Protein AF-A0A7W0TEG1-F1 (afdb_monomer)

Radius of gyration: 29.21 Å; Cα contacts (8 Å, |Δi|>4): 90; chains: 1; bounding box: 88×88×53 Å

Structure (mmCIF, N/CA/C/O backbone):
data_AF-A0A7W0TEG1-F1
#
_entry.id   AF-A0A7W0TEG1-F1
#
loop_
_atom_site.group_PDB
_atom_site.id
_atom_site.type_symbol
_atom_site.label_atom_id
_atom_site.label_alt_id
_atom_site.label_comp_id
_atom_site.label_asym_id
_atom_site.label_entity_id
_atom_site.label_seq_id
_atom_site.pdbx_PDB_ins_code
_atom_site.Cartn_x
_atom_site.Cartn_y
_atom_site.Cartn_z
_atom_site.occupancy
_atom_site.B_iso_or_equiv
_atom_site.auth_seq_id
_atom_site.auth_comp_id
_atom_site.auth_asym_id
_atom_site.auth_atom_id
_a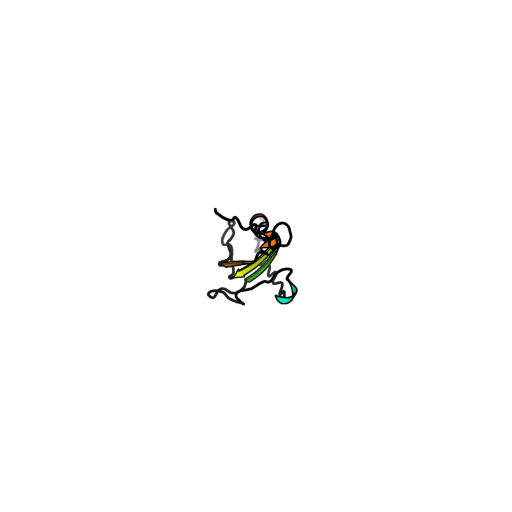tom_site.pdbx_PDB_model_num
ATOM 1 N N . MET A 1 1 ? -44.205 59.422 32.208 1.00 40.44 1 MET A N 1
ATOM 2 C CA . MET A 1 1 ? -43.391 58.377 32.868 1.00 40.44 1 MET A CA 1
ATOM 3 C C . MET A 1 1 ? -43.048 57.346 31.787 1.00 40.44 1 MET A C 1
ATOM 5 O O . MET A 1 1 ? -43.961 56.680 31.335 1.00 40.44 1 MET A O 1
ATOM 9 N N . THR A 1 2 ? -41.936 57.510 31.044 1.00 46.31 2 THR A N 1
ATOM 10 C CA . THR A 1 2 ? -40.606 56.852 31.246 1.00 46.31 2 THR A CA 1
ATOM 11 C C . THR A 1 2 ? -40.689 55.315 31.166 1.00 46.31 2 THR A C 1
ATOM 13 O O . THR A 1 2 ? -41.409 54.760 31.979 1.00 46.31 2 THR A O 1
ATOM 16 N N . HIS A 1 3 ? -39.999 54.518 30.340 1.00 43.38 3 HIS A N 1
ATOM 17 C CA . HIS A 1 3 ? -38.995 54.642 29.268 1.00 43.38 3 HIS A CA 1
ATOM 18 C C . HIS A 1 3 ? -39.016 53.314 28.447 1.00 43.38 3 HIS A C 1
ATOM 20 O O . HIS A 1 3 ? -39.421 52.289 28.996 1.00 43.38 3 HIS A O 1
ATOM 26 N N . PRO A 1 4 ? -38.542 53.307 27.185 1.00 66.38 4 PRO A N 1
ATOM 27 C CA . PRO A 1 4 ? -38.380 52.139 26.307 1.00 66.38 4 PRO A CA 1
ATOM 28 C C . PRO A 1 4 ? -36.965 51.538 26.404 1.00 66.38 4 PRO A C 1
ATOM 30 O O . PRO A 1 4 ? -36.012 52.309 26.435 1.00 66.38 4 PRO A O 1
ATOM 33 N N . TRP A 1 5 ? -36.801 50.208 26.454 1.00 43.25 5 TRP A N 1
ATOM 34 C CA . TRP A 1 5 ? -35.524 49.508 26.194 1.00 43.25 5 TRP A CA 1
ATOM 35 C C . TRP A 1 5 ? -35.656 47.980 26.351 1.00 43.25 5 TRP A C 1
ATOM 37 O O . TRP A 1 5 ? -36.329 47.521 27.266 1.00 43.25 5 TRP A O 1
ATOM 47 N N . SER A 1 6 ? -34.913 47.239 25.510 1.00 44.00 6 SER A N 1
ATOM 48 C CA . SER A 1 6 ? -34.301 45.927 25.817 1.00 44.00 6 SER A CA 1
ATOM 49 C C . SER A 1 6 ? -35.231 44.695 25.847 1.00 44.00 6 SER A C 1
ATOM 51 O O . SER A 1 6 ? -36.176 44.650 26.611 1.00 44.00 6 SER A O 1
ATOM 53 N N . ILE A 1 7 ? -35.057 43.600 25.100 1.00 52.91 7 ILE A N 1
ATOM 54 C CA . ILE A 1 7 ? -33.921 42.988 24.399 1.00 52.91 7 ILE A CA 1
ATOM 55 C C . ILE A 1 7 ? -34.521 42.095 23.295 1.00 52.91 7 ILE A C 1
ATOM 57 O O . ILE A 1 7 ? -35.286 41.179 23.590 1.00 52.91 7 ILE A O 1
ATOM 61 N N . ALA A 1 8 ? -34.163 42.321 22.030 1.00 44.50 8 ALA A N 1
ATOM 62 C CA . ALA A 1 8 ? -34.328 41.316 20.982 1.00 44.50 8 ALA A CA 1
ATOM 63 C C . ALA A 1 8 ? -33.095 40.399 21.026 1.00 44.50 8 ALA A C 1
ATOM 65 O O . ALA A 1 8 ? -32.073 40.674 20.397 1.00 44.50 8 ALA A O 1
ATOM 66 N N . ALA A 1 9 ? -33.156 39.356 21.855 1.00 50.94 9 ALA A N 1
ATOM 67 C CA . ALA A 1 9 ? -32.111 38.346 21.952 1.00 50.94 9 ALA A CA 1
ATOM 68 C C . ALA A 1 9 ? -32.256 37.340 20.805 1.00 50.94 9 ALA A C 1
ATOM 70 O O . ALA A 1 9 ? -33.174 36.527 20.777 1.00 50.94 9 ALA A O 1
ATOM 71 N N . VAL A 1 10 ? -31.327 37.451 19.856 1.00 52.56 10 VAL A N 1
ATOM 72 C CA . VAL A 1 10 ? -30.519 36.360 19.292 1.00 52.56 10 VAL A CA 1
ATOM 73 C C . VAL A 1 10 ? -31.157 34.968 19.384 1.00 52.56 10 VAL A C 1
ATOM 75 O O . VAL A 1 10 ? -31.110 34.314 20.422 1.00 52.56 10 VAL A O 1
ATOM 78 N N . THR A 1 11 ? -31.642 34.451 18.256 1.00 52.91 11 THR A N 1
ATOM 79 C CA . THR A 1 11 ? -31.777 33.002 18.066 1.00 52.91 11 THR A CA 1
ATOM 80 C C . THR A 1 11 ? -30.951 32.580 16.858 1.00 52.91 11 THR A C 1
ATOM 82 O O . THR A 1 11 ? -31.365 32.694 15.711 1.00 52.91 11 THR A O 1
ATOM 85 N N . LEU A 1 12 ? -29.713 32.200 17.183 1.00 51.84 12 LEU A N 1
ATOM 86 C CA . LEU A 1 12 ? -28.968 31.046 16.681 1.00 51.84 12 LEU A CA 1
ATOM 87 C C . LEU A 1 12 ? -29.219 30.612 15.228 1.00 51.84 12 LEU A C 1
ATOM 89 O O . LEU A 1 12 ? -30.149 29.874 14.920 1.00 51.84 12 LEU A O 1
ATOM 93 N N . ALA A 1 13 ? -28.273 31.030 14.382 1.00 45.62 13 ALA A N 1
ATOM 94 C CA . ALA A 1 13 ? -27.516 30.192 13.452 1.00 45.62 13 ALA A CA 1
ATOM 95 C C . ALA A 1 13 ? -28.162 28.841 13.092 1.00 45.62 13 ALA A C 1
ATOM 97 O O . ALA A 1 13 ? -27.854 27.797 13.668 1.00 45.62 13 ALA A O 1
ATOM 98 N N . TYR A 1 14 ? -29.018 28.870 12.075 1.00 47.78 14 TYR A N 1
ATOM 99 C CA . TYR A 1 14 ? -29.405 27.671 11.351 1.00 47.78 14 TYR A CA 1
ATOM 100 C C . TYR A 1 14 ? -28.243 27.206 10.468 1.00 47.78 14 TYR A C 1
ATOM 102 O O . TYR A 1 14 ? -27.865 27.874 9.512 1.00 47.78 14 TYR A O 1
ATOM 110 N N . GLY A 1 15 ? -27.703 26.044 10.832 1.00 50.75 15 GLY A N 1
ATOM 111 C CA . GLY A 1 15 ? -27.417 24.941 9.918 1.00 50.75 15 GLY A CA 1
ATOM 112 C C . GLY A 1 15 ? -26.546 25.228 8.699 1.00 50.75 15 GLY A C 1
ATOM 113 O O . GLY A 1 15 ? -27.057 25.503 7.620 1.00 50.75 15 GLY A O 1
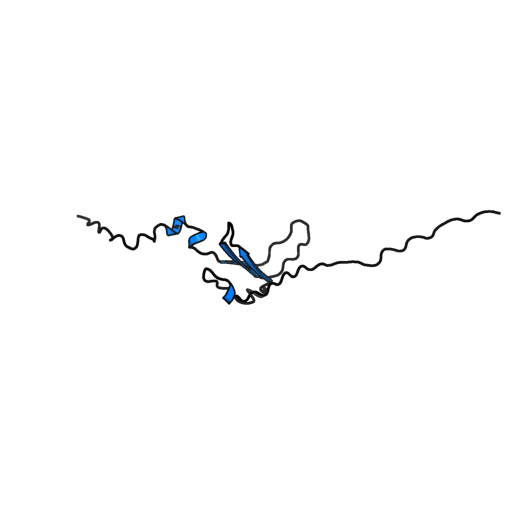ATOM 114 N N . LEU A 1 16 ? -25.248 24.955 8.830 1.00 51.94 16 LEU A N 1
ATOM 115 C CA . LEU A 1 16 ? -24.477 24.426 7.708 1.00 51.94 16 LEU A 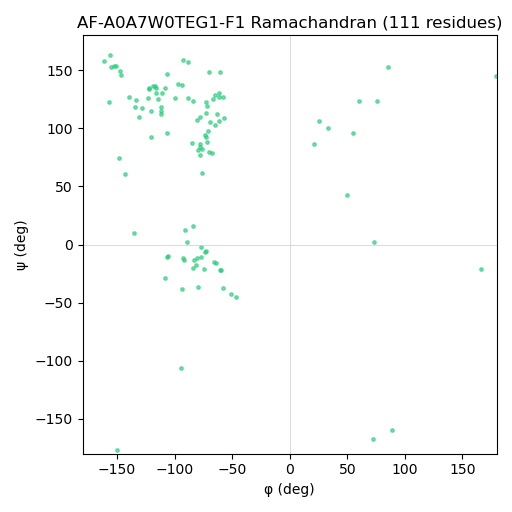CA 1
ATOM 116 C C . LEU A 1 16 ? -23.365 23.499 8.219 1.00 51.94 16 LEU A C 1
ATOM 118 O O . LEU A 1 16 ? -22.191 23.851 8.246 1.00 51.94 16 LEU A O 1
ATOM 122 N N . MET A 1 17 ? -23.745 22.291 8.649 1.00 47.19 17 MET A N 1
ATOM 123 C CA . MET A 1 17 ? -22.792 21.184 8.708 1.00 47.19 17 MET A CA 1
ATOM 124 C C . MET A 1 17 ? -22.504 20.738 7.273 1.00 47.19 17 MET A C 1
ATOM 126 O O . MET A 1 17 ? -23.215 19.907 6.714 1.00 47.19 17 MET A O 1
ATOM 130 N N . LEU A 1 18 ? -21.461 21.300 6.666 1.00 48.38 18 LEU A N 1
ATOM 131 C CA . LEU A 1 18 ? -20.808 20.677 5.520 1.00 48.38 18 LEU A CA 1
ATOM 132 C C . LEU A 1 18 ? -19.905 19.562 6.055 1.00 48.38 18 LEU A C 1
ATOM 134 O O . LEU A 1 18 ? -18.710 19.755 6.266 1.00 48.38 18 LEU A O 1
ATOM 138 N N . VAL A 1 19 ? -20.489 18.385 6.287 1.00 55.94 19 VAL A N 1
ATOM 139 C CA . VAL A 1 19 ? -19.720 17.137 6.349 1.00 55.94 19 VAL A CA 1
ATOM 140 C C . VAL A 1 19 ? -19.291 16.833 4.916 1.00 55.94 19 VAL A C 1
ATOM 142 O O . VAL A 1 19 ? -20.009 16.204 4.144 1.00 55.94 19 VAL A O 1
ATOM 145 N N . GLY A 1 20 ? -18.143 17.379 4.523 1.00 42.91 20 GLY A N 1
ATOM 146 C CA . GLY A 1 20 ? -17.496 17.052 3.261 1.00 42.91 20 GLY A CA 1
ATOM 147 C C . GLY A 1 20 ? -16.787 15.710 3.383 1.00 42.91 20 GLY A C 1
ATOM 148 O O . GLY A 1 20 ? -15.603 15.667 3.701 1.00 42.91 20 GLY A O 1
ATOM 149 N N . SER A 1 21 ? -17.492 14.607 3.139 1.00 60.91 21 SER A N 1
ATOM 150 C CA . SER A 1 21 ? -16.848 13.318 2.885 1.00 60.91 21 SER A CA 1
ATOM 151 C C . SER A 1 21 ? -16.141 13.395 1.531 1.00 60.91 21 SER A C 1
ATOM 153 O O . SER A 1 21 ? -16.787 13.391 0.484 1.00 60.91 21 SER A O 1
ATOM 155 N N . VAL A 1 22 ? -14.808 13.492 1.529 1.00 54.69 22 VAL A N 1
ATOM 156 C CA . VAL A 1 22 ? -14.017 13.354 0.301 1.00 54.69 22 VAL A CA 1
ATOM 157 C C . VAL A 1 22 ? -13.927 11.874 -0.073 1.00 54.69 22 VAL A C 1
ATOM 159 O O . VAL A 1 22 ?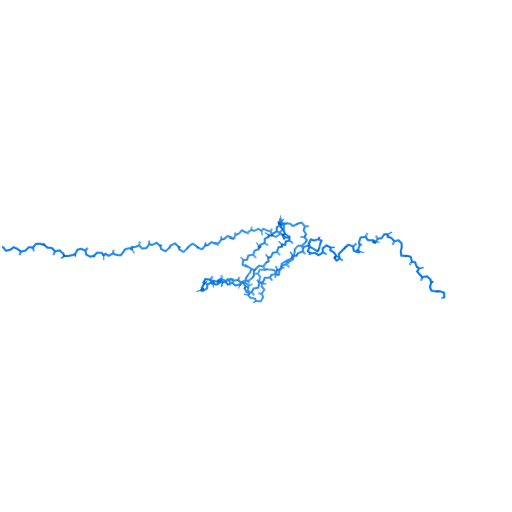 -12.958 11.179 0.209 1.00 54.69 22 VAL A O 1
ATOM 162 N N . SER A 1 23 ? -14.966 11.362 -0.725 1.00 53.62 23 SER A N 1
ATOM 163 C CA . SER A 1 23 ? -14.889 10.081 -1.423 1.00 53.62 23 SER A CA 1
ATOM 164 C C . SER A 1 23 ? -14.211 10.307 -2.772 1.00 53.62 23 SER A C 1
ATOM 166 O O . SER A 1 23 ? -14.871 10.418 -3.803 1.00 53.62 23 SER A O 1
ATOM 168 N N . ALA A 1 24 ? -12.880 10.374 -2.788 1.00 45.47 24 ALA A N 1
ATOM 169 C CA . ALA A 1 24 ? -12.114 10.247 -4.027 1.00 45.47 24 ALA A CA 1
ATOM 170 C C . ALA A 1 24 ? -12.057 8.764 -4.447 1.00 45.47 24 ALA A C 1
ATOM 172 O O . ALA A 1 24 ? -10.998 8.145 -4.503 1.00 45.47 24 ALA A O 1
ATOM 173 N N . GLY A 1 25 ? -13.228 8.177 -4.707 1.00 46.34 25 GLY A N 1
ATOM 174 C CA . GLY A 1 25 ? -13.382 6.838 -5.269 1.00 46.34 25 GLY A CA 1
ATOM 175 C C . GLY A 1 25 ? -13.131 6.870 -6.771 1.00 46.34 25 GLY A C 1
ATOM 176 O O . GLY A 1 25 ? -14.065 6.864 -7.568 1.00 46.34 25 GLY A O 1
ATOM 177 N N . GLY A 1 26 ? -11.861 6.939 -7.167 1.00 43.72 26 GLY A N 1
ATOM 178 C CA . GLY A 1 26 ? -11.453 6.694 -8.546 1.00 43.72 26 GLY A CA 1
ATOM 179 C C . GLY A 1 26 ? -11.528 5.199 -8.845 1.00 43.72 26 GLY A C 1
ATOM 180 O O . GLY A 1 26 ? -10.581 4.469 -8.570 1.00 43.72 26 GLY A O 1
ATOM 181 N N . GLY A 1 27 ? -12.652 4.741 -9.399 1.00 47.62 27 GLY A N 1
ATOM 182 C CA . GLY A 1 27 ? -12.822 3.378 -9.907 1.00 47.62 27 GLY A CA 1
ATOM 183 C C . GLY A 1 27 ? -11.947 3.125 -11.137 1.00 47.62 27 GLY A C 1
ATOM 184 O O . GLY A 1 27 ? -12.417 3.190 -12.270 1.00 47.62 27 GLY A O 1
ATOM 185 N N . GLY A 1 28 ? -10.657 2.871 -10.924 1.00 46.09 28 GLY A N 1
ATOM 186 C CA . GLY A 1 28 ? -9.739 2.424 -11.965 1.00 46.09 28 GLY A CA 1
ATOM 187 C C . GLY A 1 28 ? -9.826 0.910 -12.144 1.00 46.09 28 GLY A C 1
ATOM 188 O O . GLY A 1 28 ? -9.610 0.159 -11.196 1.00 46.09 28 GLY A O 1
ATOM 189 N N . SER A 1 29 ? -10.110 0.450 -13.364 1.00 48.00 29 SER A N 1
ATOM 190 C CA . SER A 1 29 ? -10.007 -0.972 -13.706 1.00 48.00 29 SER A CA 1
ATOM 191 C C . SER A 1 29 ? -8.554 -1.449 -13.519 1.00 48.00 29 SER A C 1
ATOM 193 O O . SER A 1 29 ? -7.640 -0.803 -14.046 1.00 48.00 29 SER A O 1
ATOM 195 N N . PRO A 1 30 ? -8.296 -2.571 -12.816 1.00 52.03 30 PRO A N 1
ATOM 196 C CA . PRO A 1 30 ? -6.939 -3.038 -12.510 1.00 52.03 30 PRO A CA 1
ATOM 197 C C . PRO A 1 30 ? -6.112 -3.342 -13.769 1.00 52.03 30 PRO A C 1
ATOM 199 O O . PRO A 1 30 ? -4.882 -3.292 -13.724 1.00 52.03 30 PRO A O 1
ATOM 202 N N . ALA A 1 31 ? -6.775 -3.600 -14.901 1.00 50.66 31 ALA A N 1
ATOM 203 C CA . ALA A 1 31 ? -6.146 -3.939 -16.173 1.00 50.66 31 ALA A CA 1
ATOM 204 C C . ALA A 1 31 ? -5.491 -2.745 -16.894 1.00 50.66 31 ALA A C 1
ATOM 206 O O . ALA A 1 31 ? -4.607 -2.949 -17.720 1.00 50.66 31 ALA A O 1
ATOM 207 N N . ALA A 1 32 ? -5.883 -1.503 -16.593 1.00 45.91 32 ALA A N 1
ATOM 208 C CA . ALA A 1 32 ? -5.430 -0.329 -17.347 1.00 45.91 32 ALA A CA 1
ATOM 209 C C . ALA A 1 32 ? -4.127 0.304 -16.817 1.00 45.91 32 ALA A C 1
ATOM 211 O O . ALA A 1 32 ? -3.703 1.338 -17.326 1.00 45.91 32 ALA A O 1
ATOM 212 N N . LEU A 1 33 ? -3.498 -0.271 -15.783 1.00 51.28 33 LEU A N 1
ATOM 213 C CA . LEU A 1 33 ? -2.553 0.490 -14.963 1.00 51.28 33 LEU A CA 1
ATOM 214 C C . LEU A 1 33 ? -1.053 0.194 -15.117 1.00 51.28 33 LEU A C 1
ATOM 216 O O . LEU A 1 33 ? -0.294 0.945 -14.523 1.00 51.28 33 LEU A O 1
ATOM 220 N N . GLN A 1 34 ? -0.531 -0.840 -15.786 1.00 59.66 34 GLN A N 1
ATOM 221 C CA . GLN A 1 34 ? 0.683 -1.425 -15.179 1.00 59.66 34 GLN A CA 1
ATOM 222 C C . GLN A 1 34 ? 1.925 -1.613 -16.056 1.00 59.66 34 GLN A C 1
ATOM 224 O O . GLN A 1 34 ? 1.961 -2.423 -16.972 1.00 59.66 34 GLN A O 1
ATOM 229 N N . SER A 1 35 ? 2.989 -0.903 -15.665 1.00 69.69 35 SER A N 1
ATOM 230 C CA . SER A 1 35 ? 4.387 -1.082 -16.077 1.00 69.69 35 SER A CA 1
ATOM 231 C C . SER A 1 35 ? 5.051 -2.322 -15.450 1.00 69.69 35 SER A C 1
ATOM 233 O O . SER A 1 35 ? 6.184 -2.649 -15.791 1.00 69.69 35 SER A O 1
ATOM 235 N N . PHE A 1 36 ? 4.365 -3.011 -14.530 1.00 78.06 36 PHE A N 1
ATOM 236 C CA . PHE A 1 36 ? 4.802 -4.242 -13.865 1.00 78.06 36 PHE A CA 1
ATOM 237 C C . PHE A 1 36 ? 3.585 -5.051 -13.377 1.00 78.06 36 PHE A C 1
ATOM 239 O O . PHE A 1 36 ? 2.567 -4.442 -13.077 1.00 78.06 36 PHE A O 1
ATOM 246 N N . PRO A 1 37 ? 3.651 -6.389 -13.253 1.00 79.19 37 PRO A N 1
ATOM 247 C CA . PRO A 1 37 ? 2.508 -7.184 -12.798 1.00 79.19 37 PRO A CA 1
ATOM 248 C C . PRO A 1 37 ? 2.052 -6.803 -11.378 1.00 79.19 37 PRO A C 1
ATOM 250 O O . PRO A 1 37 ? 2.859 -6.831 -10.446 1.00 79.19 37 PRO A O 1
ATOM 253 N N . LEU A 1 38 ? 0.767 -6.494 -11.195 1.00 84.44 38 LEU A N 1
ATOM 254 C CA . LEU A 1 38 ? 0.127 -6.351 -9.886 1.00 84.44 38 LEU A CA 1
ATOM 255 C C . LEU A 1 38 ? -0.786 -7.540 -9.595 1.00 84.44 38 LEU A C 1
ATOM 257 O O . LEU A 1 38 ? -1.474 -8.062 -10.470 1.00 84.44 38 LEU A O 1
ATOM 261 N N . TYR A 1 39 ? -0.842 -7.886 -8.314 1.00 81.56 39 TYR A N 1
ATOM 262 C CA . TYR A 1 39 ? -1.694 -8.925 -7.755 1.00 81.56 39 TYR A CA 1
ATOM 263 C C . TYR A 1 39 ? -2.410 -8.347 -6.533 1.00 81.56 39 TYR A C 1
ATOM 265 O O . TYR A 1 39 ? -1.765 -8.081 -5.523 1.00 81.56 39 TYR A O 1
ATOM 273 N N . ASN A 1 40 ? -3.722 -8.119 -6.605 1.00 83.94 40 ASN A N 1
ATOM 274 C CA . ASN A 1 40 ? -4.498 -7.726 -5.427 1.00 83.94 40 ASN A CA 1
ATOM 275 C C . ASN A 1 40 ? -5.100 -8.962 -4.744 1.00 83.94 40 ASN A C 1
ATOM 277 O O . ASN A 1 40 ? -5.270 -10.010 -5.361 1.00 83.94 40 ASN A O 1
ATOM 281 N N . ALA A 1 41 ? -5.455 -8.835 -3.468 1.00 91.44 41 ALA A N 1
ATOM 282 C CA . ALA A 1 41 ? -6.076 -9.913 -2.700 1.00 91.44 41 ALA A CA 1
ATOM 283 C C . ALA A 1 41 ? -7.607 -9.990 -2.902 1.00 91.44 41 ALA A C 1
ATOM 285 O O . ALA A 1 41 ? -8.308 -10.639 -2.133 1.00 91.44 41 ALA A O 1
ATOM 286 N N . GLY A 1 42 ? -8.126 -9.335 -3.946 1.00 93.25 42 GLY A N 1
ATOM 287 C CA . GLY A 1 42 ? -9.554 -9.194 -4.220 1.00 93.25 42 GLY A CA 1
ATOM 288 C C . GLY A 1 42 ? -10.180 -7.965 -3.558 1.00 93.25 42 GLY A C 1
ATOM 289 O O . GLY A 1 42 ? -9.500 -6.997 -3.221 1.00 93.25 42 GLY A O 1
ATOM 290 N N . GLU A 1 43 ? -11.504 -7.992 -3.407 1.00 95.88 43 GLU A N 1
ATOM 291 C CA . GLU A 1 43 ? -12.287 -6.892 -2.823 1.00 95.88 43 GLU A CA 1
ATOM 292 C C . GLU A 1 43 ? -12.259 -6.877 -1.290 1.00 95.88 43 GLU A C 1
ATOM 294 O O . GLU A 1 43 ? -12.719 -5.911 -0.682 1.00 95.88 43 GLU A O 1
ATOM 299 N N . ARG A 1 44 ? -11.760 -7.944 -0.648 1.00 95.62 44 ARG A N 1
ATOM 300 C CA . ARG A 1 44 ? -11.679 -8.053 0.812 1.00 95.62 44 ARG A CA 1
ATOM 301 C C . ARG A 1 44 ? -10.474 -8.866 1.265 1.00 95.62 44 ARG A C 1
ATOM 303 O O . ARG A 1 44 ? -10.120 -9.846 0.618 1.00 95.62 44 ARG A O 1
ATOM 310 N N . VAL A 1 45 ? -9.937 -8.527 2.434 1.00 95.00 45 VAL A N 1
ATOM 311 C CA . VAL A 1 45 ? -8.937 -9.325 3.163 1.00 95.00 45 VAL A CA 1
ATOM 312 C C . VAL A 1 45 ? -9.362 -9.399 4.618 1.00 95.00 45 VAL A C 1
ATOM 314 O O . VAL A 1 45 ? -9.593 -8.364 5.224 1.00 95.00 45 VAL A O 1
ATOM 317 N N . ASP A 1 46 ? -9.505 -10.607 5.164 1.00 95.12 46 ASP A N 1
ATOM 318 C CA . ASP A 1 46 ? -9.915 -10.824 6.563 1.00 95.12 46 ASP A CA 1
ATOM 319 C C . ASP A 1 46 ? -11.168 -10.023 6.977 1.00 95.12 46 ASP A C 1
ATOM 321 O O . ASP A 1 46 ? -11.239 -9.366 8.009 1.00 95.12 46 ASP A O 1
ATOM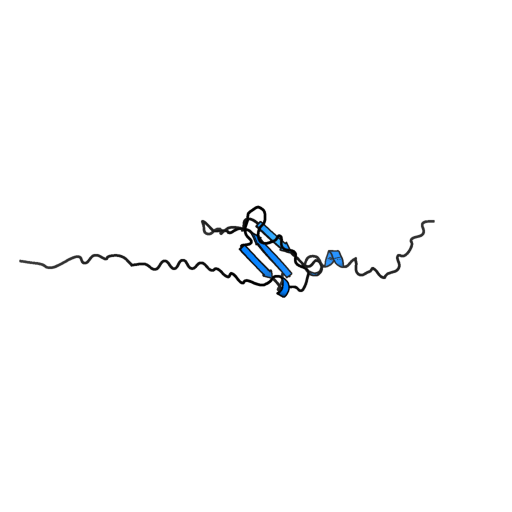 325 N N . GLY A 1 47 ? -12.166 -9.984 6.090 1.00 95.75 47 GLY A N 1
ATOM 326 C CA . GLY A 1 47 ? -13.385 -9.217 6.332 1.00 95.75 47 GLY A CA 1
ATOM 327 C C . GLY A 1 47 ? -13.231 -7.695 6.220 1.00 95.75 47 GLY A C 1
ATOM 328 O O . GLY A 1 47 ? -14.234 -7.007 6.379 1.00 95.75 47 GLY A O 1
ATOM 329 N N . LEU A 1 48 ? -12.064 -7.153 5.874 1.00 96.12 48 LEU A N 1
ATOM 330 C CA . LEU A 1 48 ? -11.860 -5.730 5.590 1.00 96.12 48 LEU A CA 1
ATOM 331 C C . LEU A 1 48 ? -12.125 -5.441 4.101 1.00 96.12 48 LEU A C 1
ATOM 333 O O . LEU A 1 48 ? -11.522 -6.108 3.259 1.00 96.12 48 LEU A O 1
ATOM 337 N N . PRO A 1 49 ? -13.005 -4.488 3.739 1.00 96.25 49 PRO A N 1
ATOM 338 C CA . PRO A 1 49 ? -13.234 -4.113 2.342 1.00 96.25 49 PRO A CA 1
ATOM 339 C C . PRO A 1 49 ? -12.034 -3.370 1.750 1.00 96.25 49 PRO A C 1
ATOM 341 O O . PRO A 1 49 ? -11.369 -2.617 2.455 1.00 96.25 49 PRO A O 1
ATOM 344 N N . LEU A 1 50 ? -11.788 -3.529 0.450 1.00 95.69 50 LEU A N 1
ATOM 345 C CA . LEU A 1 50 ? -10.860 -2.679 -0.293 1.00 95.69 50 LEU A CA 1
ATOM 346 C C . LEU A 1 50 ? -11.386 -1.237 -0.277 1.00 95.69 50 LEU A C 1
ATOM 348 O O . LEU A 1 50 ? -12.415 -0.941 -0.881 1.00 95.69 50 LEU A O 1
ATOM 352 N N . ALA A 1 51 ? -10.67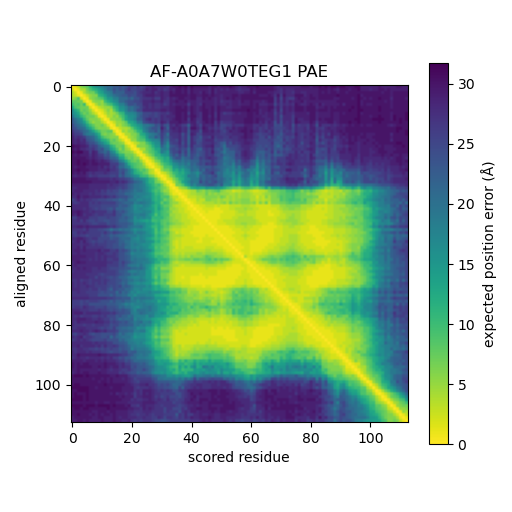1 -0.360 0.417 1.00 95.50 51 ALA A N 1
ATOM 353 C CA . ALA A 1 51 ? -11.043 1.037 0.603 1.00 95.50 51 ALA A CA 1
ATOM 354 C C . ALA A 1 51 ? -10.399 1.943 -0.455 1.00 95.50 51 ALA A C 1
ATOM 356 O O . ALA A 1 51 ? -11.037 2.868 -0.956 1.00 95.50 51 ALA A O 1
ATOM 357 N N . ALA A 1 52 ? -9.141 1.675 -0.831 1.00 94.12 52 ALA A N 1
ATOM 358 C CA . ALA A 1 52 ? -8.430 2.481 -1.821 1.00 94.12 52 ALA A CA 1
ATOM 359 C C . ALA A 1 52 ? -7.346 1.703 -2.581 1.00 94.12 52 ALA A C 1
ATOM 361 O O . ALA A 1 52 ? -6.741 0.763 -2.063 1.00 94.12 52 ALA A O 1
ATOM 362 N N . VAL A 1 53 ? -7.058 2.162 -3.803 1.00 94.00 53 VAL A N 1
ATOM 363 C CA . VAL A 1 53 ? -5.883 1.764 -4.589 1.00 94.00 53 VAL A CA 1
ATOM 364 C C . VAL A 1 53 ? -5.059 3.012 -4.878 1.00 94.00 53 VAL A C 1
ATOM 366 O O . VAL A 1 53 ? -5.519 3.920 -5.570 1.00 94.00 53 VAL A O 1
ATOM 369 N N . LEU A 1 54 ? -3.843 3.069 -4.341 1.00 93.19 54 LEU A N 1
ATOM 370 C CA . LEU A 1 54 ? -2.958 4.227 -4.437 1.00 93.19 54 LEU A CA 1
ATOM 371 C C . LEU A 1 54 ? -1.761 3.893 -5.321 1.00 93.19 54 LEU A C 1
ATOM 373 O O . LEU A 1 54 ? -1.092 2.886 -5.105 1.00 93.19 54 LEU A O 1
ATOM 377 N N . ARG A 1 55 ? -1.452 4.747 -6.297 1.00 91.44 55 ARG A N 1
ATOM 378 C CA . ARG A 1 55 ? -0.281 4.590 -7.166 1.00 91.44 55 ARG A CA 1
ATOM 379 C C . ARG A 1 55 ? 0.690 5.745 -6.977 1.00 91.44 55 ARG A C 1
ATOM 381 O O . ARG A 1 55 ? 0.286 6.906 -6.979 1.00 91.44 55 ARG A O 1
ATOM 388 N N . ARG A 1 56 ? 1.974 5.413 -6.863 1.00 90.44 56 ARG A N 1
ATOM 389 C CA . ARG A 1 56 ? 3.096 6.358 -6.850 1.00 90.44 56 ARG A CA 1
ATOM 390 C C . ARG A 1 56 ? 4.052 5.992 -7.982 1.00 90.44 56 ARG A C 1
ATOM 392 O O . ARG A 1 56 ? 4.324 4.812 -8.196 1.00 90.44 56 ARG A O 1
ATOM 399 N N . GLU A 1 57 ? 4.497 7.003 -8.723 1.00 88.25 57 GLU A N 1
ATOM 400 C CA . GLU A 1 57 ? 5.343 6.864 -9.923 1.00 88.25 57 GLU A CA 1
ATOM 401 C C . GLU A 1 57 ? 6.505 7.865 -9.962 1.00 88.25 57 GLU A C 1
ATOM 403 O O . GLU A 1 57 ? 7.158 8.024 -10.990 1.00 88.25 57 GLU A O 1
ATOM 408 N N . ASP A 1 58 ? 6.737 8.583 -8.868 1.00 86.06 58 ASP A N 1
ATOM 409 C CA . ASP A 1 58 ? 7.717 9.660 -8.77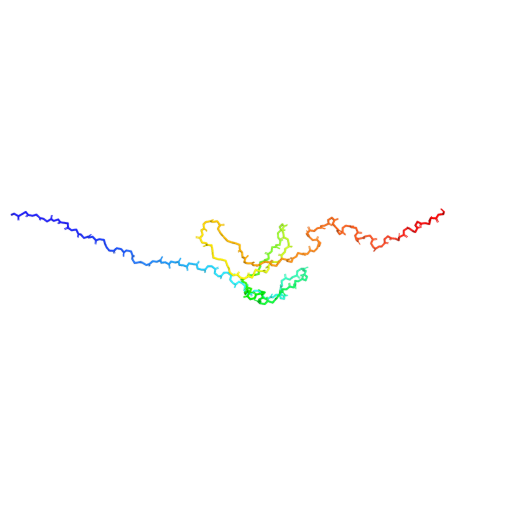9 1.00 86.06 58 ASP A CA 1
ATOM 410 C C . ASP A 1 58 ? 9.060 9.152 -8.222 1.00 86.06 58 ASP A C 1
ATOM 412 O O . ASP A 1 58 ? 9.818 8.469 -8.907 1.00 86.06 58 ASP A O 1
ATOM 416 N N . THR A 1 59 ? 9.377 9.478 -6.971 1.00 81.94 59 THR A N 1
ATOM 417 C CA . THR A 1 59 ? 10.558 8.978 -6.258 1.00 81.94 59 THR A CA 1
ATOM 418 C C . THR A 1 59 ? 10.322 7.582 -5.685 1.00 81.94 59 THR A C 1
ATOM 420 O O . THR A 1 59 ? 11.278 6.865 -5.388 1.00 81.94 59 THR A O 1
ATOM 423 N N . ALA A 1 60 ? 9.057 7.170 -5.572 1.00 83.75 60 ALA A N 1
ATOM 424 C CA . ALA A 1 60 ? 8.658 5.833 -5.175 1.00 83.75 60 ALA A CA 1
ATOM 425 C C . ALA A 1 60 ? 7.773 5.223 -6.269 1.00 83.75 60 ALA A C 1
ATOM 427 O O . ALA A 1 60 ? 6.771 5.812 -6.660 1.00 83.75 60 ALA A O 1
ATOM 428 N N . HIS A 1 61 ? 8.137 4.034 -6.753 1.00 88.38 61 HIS A N 1
ATOM 429 C CA . HIS A 1 61 ? 7.369 3.306 -7.766 1.00 88.38 61 HIS A CA 1
ATOM 430 C C . HIS A 1 61 ? 6.662 2.134 -7.112 1.00 88.38 61 HIS A C 1
ATOM 432 O O . HIS A 1 61 ? 7.272 1.083 -6.914 1.00 88.38 61 HIS A O 1
ATOM 438 N N . PHE A 1 62 ? 5.399 2.312 -6.746 1.00 91.31 62 PHE A N 1
ATOM 439 C CA . PHE A 1 62 ? 4.607 1.237 -6.164 1.00 91.31 62 PHE A CA 1
ATOM 440 C C . PHE A 1 62 ? 3.115 1.452 -6.363 1.00 91.31 62 PHE A C 1
ATOM 442 O O . PHE A 1 62 ? 2.641 2.561 -6.629 1.00 91.31 62 PHE A O 1
ATOM 449 N N . VAL A 1 63 ? 2.372 0.366 -6.184 1.00 94.25 63 VAL A N 1
ATOM 450 C CA . VAL A 1 63 ? 0.925 0.416 -5.990 1.00 94.25 63 VAL A CA 1
ATOM 451 C C . VAL A 1 63 ? 0.591 -0.163 -4.629 1.00 94.25 63 VAL A C 1
ATOM 453 O O . VAL A 1 63 ? 1.154 -1.179 -4.229 1.00 94.25 63 VAL A O 1
ATOM 456 N N . SER A 1 64 ? -0.306 0.503 -3.919 1.00 94.25 64 SER A N 1
ATOM 457 C CA . SER A 1 64 ? -0.802 0.114 -2.611 1.00 94.25 64 SER A CA 1
ATOM 458 C C . SER A 1 64 ? -2.297 -0.177 -2.669 1.00 94.25 64 SER A C 1
ATOM 460 O O . SER A 1 64 ? -3.054 0.568 -3.290 1.00 94.25 64 SER A O 1
ATOM 462 N N . PHE A 1 65 ? -2.704 -1.264 -2.024 1.00 95.38 65 PHE A N 1
ATOM 463 C CA . PHE A 1 65 ? -4.090 -1.662 -1.814 1.00 95.38 65 PHE A CA 1
ATOM 464 C C . PHE A 1 65 ? -4.397 -1.525 -0.324 1.00 95.38 65 PHE A C 1
ATOM 466 O O . PHE A 1 65 ? -3.814 -2.237 0.497 1.00 95.38 65 PHE A O 1
ATOM 473 N N . VAL A 1 66 ? -5.296 -0.605 0.013 1.00 95.94 66 VAL A N 1
ATOM 474 C CA . VAL A 1 66 ? -5.680 -0.283 1.390 1.00 95.94 66 VAL A CA 1
ATOM 475 C C . VAL A 1 66 ? -6.989 -0.991 1.717 1.00 95.94 66 VAL A C 1
ATOM 477 O O . VAL A 1 66 ? -7.966 -0.825 0.984 1.00 95.94 66 VAL A O 1
ATOM 480 N N . TYR A 1 67 ? -7.019 -1.757 2.808 1.00 95.75 67 TYR A N 1
ATOM 481 C CA . TYR A 1 67 ? -8.200 -2.489 3.261 1.00 95.75 67 TYR A CA 1
ATOM 482 C C . TYR A 1 67 ? -8.678 -1.980 4.622 1.00 95.75 67 TYR A C 1
ATOM 484 O O . TYR A 1 67 ? -7.907 -1.898 5.581 1.00 95.75 67 TYR A O 1
ATOM 492 N N . GLY A 1 68 ? -9.978 -1.705 4.700 1.00 95.88 68 GLY A N 1
ATOM 493 C CA . GLY A 1 68 ? -10.638 -1.118 5.857 1.00 95.88 68 GLY A CA 1
ATOM 494 C C . GLY A 1 68 ? -10.572 0.408 5.868 1.00 95.88 68 GLY A C 1
ATOM 495 O O . GLY A 1 68 ? -9.654 1.021 5.325 1.00 95.88 68 GLY A O 1
ATOM 496 N N . ASP A 1 69 ? -11.571 1.008 6.507 1.00 92.38 69 ASP A N 1
ATOM 497 C CA . ASP A 1 69 ? -11.650 2.451 6.693 1.00 92.38 69 ASP A CA 1
ATOM 498 C C . ASP A 1 69 ? -10.928 2.884 7.966 1.00 92.38 69 ASP A C 1
ATOM 500 O O . ASP A 1 69 ? -10.765 2.120 8.920 1.00 92.38 69 ASP A O 1
ATOM 504 N N . CYS A 1 70 ? -10.527 4.150 7.979 1.00 90.00 70 CYS A N 1
ATOM 505 C CA . CYS A 1 70 ? -9.898 4.780 9.118 1.00 90.00 70 CYS A CA 1
ATOM 506 C C . CYS A 1 70 ? -10.525 6.150 9.347 1.00 90.00 70 CYS A C 1
ATOM 508 O O . CYS A 1 70 ? -10.463 7.020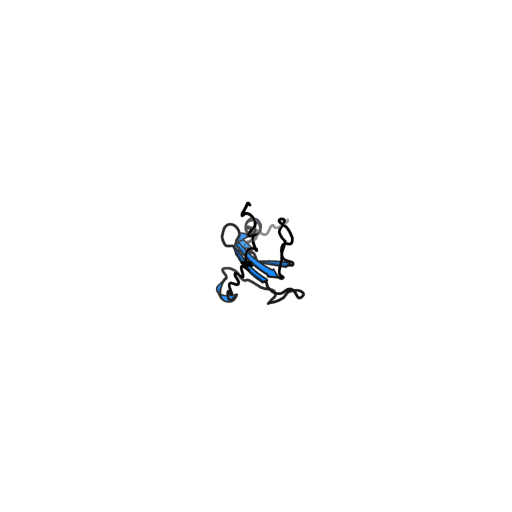 8.479 1.00 90.00 70 CYS A O 1
ATOM 510 N N . VAL A 1 71 ? -11.139 6.337 10.514 1.00 90.12 71 VAL A N 1
ATOM 511 C CA . VAL A 1 71 ? -11.712 7.619 10.928 1.00 90.12 71 VAL A CA 1
ATOM 512 C C . VAL A 1 71 ? -10.878 8.141 12.086 1.00 90.12 71 VAL A C 1
ATOM 514 O O . VAL A 1 71 ? -10.860 7.540 13.158 1.00 90.12 71 VAL A O 1
ATOM 517 N N . ALA A 1 72 ? -10.159 9.238 11.858 1.00 90.81 72 ALA A N 1
ATOM 518 C CA . ALA A 1 72 ? -9.360 9.874 12.896 1.00 90.81 72 ALA A CA 1
ATOM 519 C C . ALA A 1 72 ? -10.278 10.409 14.008 1.00 90.81 72 ALA A C 1
ATOM 521 O O . ALA A 1 72 ? -11.256 11.102 13.727 1.00 90.81 72 ALA A O 1
ATOM 522 N N . GLY A 1 73 ? -9.975 10.061 15.260 1.00 91.06 73 GLY A N 1
ATOM 523 C CA . GLY A 1 73 ? -10.702 10.551 16.438 1.00 91.06 73 GLY A CA 1
ATOM 524 C C . GLY A 1 73 ? -10.101 11.820 17.049 1.00 91.06 73 GLY A C 1
ATOM 525 O O . GLY A 1 73 ? -10.743 12.462 17.876 1.00 91.06 73 GLY A O 1
ATOM 526 N N . ASP A 1 74 ? -8.882 12.169 16.647 1.00 92.81 74 ASP A N 1
ATOM 527 C CA . ASP A 1 74 ? -8.108 13.312 17.115 1.00 92.81 74 ASP A CA 1
ATOM 528 C C . ASP A 1 74 ? -7.165 13.821 16.003 1.00 92.81 74 ASP A C 1
ATOM 530 O O . ASP A 1 74 ? -7.155 13.313 14.876 1.00 92.81 74 ASP A O 1
ATOM 534 N N . ASP A 1 75 ? -6.358 14.831 16.330 1.00 91.44 75 ASP A N 1
ATOM 535 C CA . ASP A 1 75 ? -5.409 15.454 15.401 1.00 91.44 75 ASP A CA 1
ATOM 536 C C . ASP A 1 75 ? -4.183 14.575 15.085 1.00 91.44 75 ASP A C 1
ATOM 538 O O . ASP A 1 75 ? -3.374 14.938 14.227 1.00 91.44 75 ASP A O 1
ATOM 542 N N . ALA A 1 76 ? -4.017 13.419 15.741 1.00 92.56 76 ALA A N 1
ATOM 543 C CA . ALA A 1 76 ? -2.919 12.499 15.445 1.00 92.56 76 ALA A CA 1
ATOM 544 C C . ALA A 1 76 ? -3.176 11.677 14.168 1.00 92.56 76 ALA A C 1
ATOM 546 O O . ALA A 1 76 ? -2.261 11.030 13.650 1.00 92.56 76 ALA A O 1
ATOM 547 N N . GLY A 1 77 ? -4.399 11.729 13.630 1.00 90.38 77 GLY A N 1
ATOM 548 C CA . GLY A 1 77 ? -4.795 10.941 12.472 1.00 90.38 77 GLY A CA 1
ATOM 549 C C . GLY A 1 77 ? -4.964 9.466 12.826 1.00 90.38 77 GLY A C 1
ATOM 550 O O . GLY A 1 77 ? -5.037 9.073 13.988 1.00 90.38 77 GLY A O 1
ATOM 551 N N . CYS A 1 78 ? -5.060 8.617 11.809 1.00 92.31 78 CYS A N 1
ATOM 552 C CA . CYS A 1 78 ? -5.157 7.183 12.025 1.00 92.31 78 CYS A CA 1
ATOM 553 C C . CYS A 1 78 ? -4.555 6.415 10.839 1.00 92.31 78 CYS A C 1
ATOM 555 O O . CYS A 1 78 ? -4.494 6.926 9.718 1.00 92.31 78 CYS A O 1
ATOM 557 N N . ALA A 1 79 ? -4.075 5.197 11.098 1.00 93.00 79 ALA A N 1
ATOM 558 C CA . ALA A 1 79 ? -3.537 4.308 10.073 1.00 93.00 79 ALA A CA 1
ATOM 559 C C . ALA A 1 79 ? -4.613 3.311 9.617 1.00 93.00 79 ALA A C 1
ATOM 561 O O . ALA A 1 79 ? -5.337 2.783 10.468 1.00 93.00 79 ALA A O 1
ATOM 562 N N . PRO A 1 80 ? -4.726 3.026 8.306 1.00 93.81 80 PRO A N 1
ATOM 563 C CA . PRO A 1 80 ? -5.676 2.035 7.826 1.00 93.81 80 PRO A CA 1
ATOM 564 C C . PRO A 1 80 ? -5.379 0.654 8.433 1.00 93.81 80 PRO A C 1
ATOM 566 O O . PRO A 1 80 ? -4.209 0.336 8.665 1.00 93.81 80 PRO A O 1
ATOM 569 N N . PRO A 1 81 ? -6.404 -0.187 8.658 1.00 95.06 81 PRO A N 1
ATOM 570 C CA . PRO A 1 81 ? -6.220 -1.490 9.297 1.00 95.06 81 PRO A CA 1
ATOM 571 C C . PRO A 1 81 ? -5.236 -2.417 8.572 1.00 95.06 81 PRO A C 1
ATOM 573 O O . PRO A 1 81 ? -4.479 -3.133 9.227 1.00 95.06 81 PRO A O 1
ATOM 576 N N . ALA A 1 82 ? -5.229 -2.411 7.235 1.00 95.62 82 ALA A N 1
ATOM 577 C CA . ALA A 1 82 ? -4.281 -3.192 6.449 1.00 95.62 82 ALA A CA 1
ATOM 578 C C . ALA A 1 82 ? -3.891 -2.497 5.137 1.00 95.62 82 ALA A C 1
ATOM 580 O O . ALA A 1 82 ? -4.705 -1.852 4.475 1.00 95.62 82 ALA A O 1
ATOM 581 N N . GLU A 1 83 ? -2.635 -2.688 4.732 1.00 95.38 83 GLU A N 1
ATOM 582 C CA . GLU A 1 83 ? -2.078 -2.166 3.486 1.00 95.38 83 GLU A CA 1
ATOM 583 C C . GLU A 1 83 ? -1.175 -3.217 2.824 1.00 95.38 83 GLU A C 1
ATOM 585 O O . GLU A 1 83 ? -0.247 -3.737 3.445 1.00 95.38 83 GLU A O 1
ATOM 590 N N . ILE A 1 84 ? -1.425 -3.515 1.546 1.00 93.94 84 ILE A N 1
ATOM 591 C CA . ILE A 1 84 ? -0.568 -4.383 0.729 1.00 93.94 84 ILE A CA 1
ATOM 592 C C . ILE A 1 84 ? 0.091 -3.533 -0.351 1.00 93.94 84 ILE A C 1
ATOM 594 O O . ILE A 1 84 ? -0.592 -2.995 -1.221 1.00 93.94 84 ILE A O 1
ATOM 598 N N . GLN A 1 85 ? 1.422 -3.458 -0.338 1.00 93.62 85 GLN A N 1
ATOM 599 C CA . GLN A 1 85 ? 2.184 -2.712 -1.336 1.00 93.62 85 GLN A CA 1
ATOM 600 C C . GLN A 1 85 ? 2.933 -3.629 -2.299 1.00 93.62 85 GLN A C 1
ATOM 602 O O . GLN A 1 85 ? 3.652 -4.540 -1.886 1.00 93.62 85 GLN A O 1
ATOM 607 N N . ILE A 1 86 ? 2.851 -3.313 -3.588 1.00 91.94 86 ILE A N 1
ATOM 608 C CA . ILE A 1 86 ? 3.559 -4.010 -4.659 1.00 91.94 86 ILE A CA 1
ATOM 609 C C . ILE A 1 86 ? 4.572 -3.067 -5.280 1.00 91.94 86 ILE A C 1
ATOM 611 O O . ILE A 1 86 ? 4.235 -1.977 -5.743 1.00 91.94 86 ILE A O 1
ATOM 615 N N . TRP A 1 87 ? 5.817 -3.528 -5.305 1.00 90.56 87 TRP A N 1
ATOM 616 C CA . TRP A 1 87 ? 6.959 -2.775 -5.791 1.00 90.56 87 TRP A CA 1
ATOM 617 C C . TRP A 1 87 ? 7.637 -3.545 -6.926 1.00 90.56 87 TRP A C 1
ATOM 619 O O . TRP A 1 87 ? 7.912 -4.737 -6.759 1.00 90.56 87 TRP A O 1
ATOM 629 N N . PRO A 1 88 ? 7.978 -2.893 -8.049 1.00 86.38 88 PRO A N 1
ATOM 630 C CA . PRO A 1 88 ? 8.818 -3.508 -9.055 1.00 86.38 88 PRO A CA 1
ATOM 631 C C . PRO A 1 88 ? 10.222 -3.703 -8.475 1.00 86.38 88 PRO A C 1
ATOM 633 O O . PRO A 1 88 ? 10.874 -2.759 -8.010 1.00 86.38 88 PRO A O 1
ATOM 636 N N . SER A 1 89 ? 10.698 -4.946 -8.523 1.00 80.31 89 SER A N 1
ATOM 637 C CA . SER A 1 89 ? 12.010 -5.360 -8.012 1.00 80.31 89 SER A CA 1
ATOM 638 C C . SER A 1 89 ? 13.145 -4.482 -8.547 1.00 80.31 89 SER A C 1
ATOM 640 O O . SER A 1 89 ? 13.985 -4.019 -7.773 1.00 80.31 89 SER A O 1
ATOM 642 N N . CYS A 1 90 ? 13.095 -4.157 -9.842 1.00 77.19 90 CYS A N 1
ATOM 643 C CA . CYS A 1 90 ? 14.069 -3.317 -10.536 1.00 77.19 90 CYS A CA 1
ATOM 644 C C . CYS A 1 90 ? 14.137 -1.865 -10.035 1.00 77.19 90 CYS A C 1
ATOM 646 O O . CYS A 1 90 ? 15.089 -1.178 -10.372 1.00 77.19 90 CYS A O 1
ATOM 648 N N . ARG A 1 91 ? 13.155 -1.352 -9.278 1.00 79.56 91 ARG A N 1
ATOM 649 C CA . ARG A 1 91 ? 13.182 0.037 -8.769 1.00 79.56 91 ARG A CA 1
ATOM 650 C C . ARG A 1 91 ? 13.427 0.112 -7.266 1.00 79.56 91 ARG A C 1
ATOM 652 O O . ARG A 1 91 ? 14.008 1.090 -6.813 1.00 79.56 91 ARG A O 1
ATOM 659 N N . ARG A 1 92 ? 13.018 -0.903 -6.494 1.00 79.62 92 ARG A N 1
ATOM 660 C CA . ARG A 1 92 ? 13.127 -0.864 -5.025 1.00 79.62 92 ARG A CA 1
ATOM 661 C C . ARG A 1 92 ? 14.531 -1.178 -4.506 1.00 79.62 92 ARG A C 1
ATOM 663 O O . ARG A 1 92 ? 14.936 -0.588 -3.516 1.00 79.62 92 ARG A O 1
ATOM 670 N N . ASN A 1 93 ? 15.260 -2.097 -5.145 1.00 73.25 93 ASN A N 1
ATOM 671 C CA . ASN A 1 93 ? 16.554 -2.577 -4.640 1.00 73.25 93 ASN A CA 1
ATOM 672 C C . ASN A 1 93 ? 17.559 -2.834 -5.771 1.00 73.25 93 ASN A C 1
ATOM 674 O O . ASN A 1 93 ? 18.021 -3.960 -5.938 1.00 73.25 93 ASN A O 1
ATOM 678 N N . LEU A 1 94 ? 17.903 -1.803 -6.549 1.00 68.06 94 LEU A N 1
ATOM 679 C CA . LEU A 1 94 ? 18.816 -1.919 -7.701 1.00 68.06 94 LEU A CA 1
ATOM 680 C C . LEU A 1 94 ? 20.101 -2.712 -7.383 1.00 68.06 94 LEU A C 1
ATOM 682 O O . LEU A 1 94 ? 20.440 -3.647 -8.103 1.00 68.06 94 LEU A O 1
ATOM 686 N N . GLY A 1 95 ? 20.732 -2.440 -6.236 1.00 68.00 95 GLY A N 1
ATOM 687 C CA . GLY A 1 95 ? 21.979 -3.101 -5.828 1.00 68.00 95 GLY A CA 1
ATOM 688 C C . GLY A 1 95 ? 21.877 -4.608 -5.541 1.00 68.00 95 GLY A C 1
ATOM 689 O O . GLY A 1 95 ? 22.904 -5.280 -5.489 1.00 68.00 95 GLY A O 1
ATOM 690 N N . LEU A 1 96 ? 20.670 -5.168 -5.375 1.00 68.31 96 LEU A N 1
ATOM 691 C CA . LEU A 1 96 ? 20.483 -6.620 -5.229 1.00 68.31 96 LEU A CA 1
ATOM 692 C C . LEU A 1 96 ? 20.421 -7.346 -6.580 1.00 68.31 96 LEU A C 1
ATOM 694 O O . LEU A 1 96 ? 20.665 -8.551 -6.631 1.00 68.31 96 LEU A O 1
ATOM 698 N N . TYR A 1 97 ? 20.120 -6.631 -7.667 1.00 62.88 97 TYR A N 1
ATOM 699 C CA . TYR A 1 97 ? 19.901 -7.219 -8.993 1.00 62.88 97 TYR A CA 1
ATOM 700 C C . TYR A 1 97 ? 21.054 -6.978 -9.977 1.00 62.88 97 TYR A C 1
ATOM 702 O O . TYR A 1 97 ? 21.112 -7.654 -11.004 1.00 62.88 97 TYR A O 1
ATOM 710 N N . ASP A 1 98 ? 22.024 -6.119 -9.640 1.00 62.81 98 ASP A N 1
ATOM 711 C CA . ASP A 1 98 ? 23.229 -5.880 -10.457 1.00 62.81 98 ASP A CA 1
ATOM 712 C C . ASP A 1 98 ? 24.078 -7.144 -10.689 1.00 62.81 98 ASP A C 1
ATOM 714 O O . ASP A 1 98 ? 24.805 -7.237 -11.675 1.00 62.81 98 ASP A O 1
ATOM 718 N N . ARG A 1 99 ? 23.962 -8.169 -9.833 1.00 58.03 99 ARG A N 1
ATOM 719 C CA . ARG A 1 99 ? 24.721 -9.426 -9.983 1.00 58.03 99 ARG A CA 1
ATOM 720 C C . ARG A 1 99 ? 24.100 -10.439 -10.943 1.00 58.03 99 ARG A C 1
ATOM 722 O O . ARG A 1 99 ? 24.775 -11.396 -11.303 1.00 58.03 99 ARG A O 1
ATOM 729 N N . VAL A 1 100 ? 22.842 -10.263 -11.348 1.00 54.88 100 VAL A N 1
ATOM 730 C CA . VAL A 1 100 ? 22.135 -11.243 -12.198 1.00 54.88 100 VAL A CA 1
ATOM 731 C C . VAL A 1 100 ? 22.278 -10.914 -13.691 1.00 54.88 100 VAL A C 1
ATOM 733 O O . VAL A 1 100 ? 22.017 -11.760 -14.538 1.00 54.88 100 VAL A O 1
ATOM 736 N N . GLN A 1 101 ? 22.776 -9.727 -14.053 1.00 54.03 101 GLN A N 1
ATOM 737 C CA . GLN A 1 101 ? 23.006 -9.373 -15.462 1.00 54.03 101 GLN A CA 1
ATOM 738 C C . GLN A 1 101 ? 24.272 -10.003 -16.076 1.00 54.03 101 GLN A C 1
ATOM 740 O O . GLN A 1 101 ? 24.507 -9.851 -17.270 1.00 54.03 101 GLN A O 1
ATOM 745 N N . SER A 1 102 ? 25.066 -10.759 -15.310 1.00 52.91 102 SER A N 1
ATOM 746 C CA . SER A 1 102 ? 26.225 -11.507 -15.824 1.00 52.91 102 SER A CA 1
ATOM 747 C C . SER A 1 102 ? 25.904 -12.943 -16.264 1.00 52.91 102 SER A C 1
ATOM 749 O O . SER A 1 102 ? 26.829 -13.714 -16.530 1.00 52.91 102 SER A O 1
ATOM 751 N N . VAL A 1 103 ? 24.622 -13.319 -16.390 1.00 55.62 103 VAL A N 1
ATOM 752 C CA . VAL A 1 103 ? 24.198 -14.608 -16.976 1.00 55.62 103 VAL A CA 1
ATOM 753 C C . VAL A 1 103 ? 24.475 -14.583 -18.485 1.00 55.62 103 VAL A C 1
ATOM 755 O O . VAL A 1 103 ? 23.619 -14.293 -19.313 1.00 55.62 103 VAL A O 1
ATOM 758 N N . GLY A 1 104 ? 25.740 -14.815 -18.811 1.00 53.34 104 GLY A N 1
ATOM 759 C CA . GLY A 1 104 ? 26.344 -14.690 -20.134 1.00 53.34 104 GLY A CA 1
ATOM 760 C C . GLY A 1 104 ? 27.875 -14.699 -20.072 1.00 53.34 104 GLY A C 1
ATOM 761 O O . GLY A 1 104 ? 28.519 -15.065 -21.052 1.00 53.34 104 GLY A O 1
ATOM 762 N N . ALA A 1 105 ? 28.474 -14.383 -18.918 1.00 60.16 105 ALA A N 1
ATOM 763 C CA . ALA A 1 105 ? 29.881 -14.682 -18.687 1.00 60.16 105 ALA A CA 1
ATOM 764 C C . ALA A 1 105 ? 30.032 -16.203 -18.480 1.00 60.16 105 ALA A C 1
ATOM 766 O O . ALA A 1 105 ? 29.365 -16.757 -17.599 1.00 60.16 105 ALA A O 1
ATOM 767 N N . PRO A 1 106 ? 30.855 -16.910 -19.279 1.00 55.88 106 PRO A N 1
ATOM 768 C CA . PRO A 1 106 ? 31.107 -18.325 -19.051 1.00 55.88 106 PRO A CA 1
ATOM 769 C C . PRO A 1 106 ? 31.673 -18.491 -17.642 1.00 55.88 106 PRO A C 1
ATOM 771 O O . PRO A 1 106 ? 32.633 -17.818 -17.274 1.00 55.88 106 PRO A O 1
ATOM 774 N N . ALA A 1 107 ? 31.060 -19.370 -16.847 1.00 60.28 107 ALA A N 1
ATOM 775 C CA . ALA A 1 107 ? 31.578 -19.719 -15.535 1.00 60.28 107 ALA A CA 1
ATOM 776 C C . ALA A 1 107 ? 33.008 -20.249 -15.705 1.00 60.28 107 ALA A C 1
ATOM 778 O O . ALA A 1 107 ? 33.213 -21.334 -16.256 1.00 60.28 107 ALA A O 1
ATOM 779 N N . GLU A 1 108 ? 33.998 -19.472 -15.267 1.00 62.88 108 GLU A N 1
ATOM 780 C CA . GLU A 1 108 ? 35.378 -19.924 -15.188 1.00 62.88 108 GLU A CA 1
ATOM 781 C C . GLU A 1 108 ? 35.417 -21.098 -14.206 1.00 62.88 108 GLU A C 1
ATOM 783 O O . GLU A 1 108 ? 35.227 -20.957 -12.996 1.00 62.88 108 GLU A O 1
ATOM 788 N N . ARG A 1 109 ? 35.566 -22.303 -14.757 1.00 59.12 109 ARG A N 1
ATOM 789 C CA . ARG A 1 109 ? 35.655 -23.538 -13.988 1.00 59.12 109 ARG A CA 1
ATOM 790 C C . ARG A 1 109 ? 37.004 -23.538 -13.274 1.00 59.12 109 ARG A C 1
ATOM 792 O O . ARG A 1 109 ? 38.012 -23.923 -13.861 1.00 59.12 109 ARG A O 1
ATOM 799 N N . ILE A 1 110 ? 37.014 -23.134 -12.007 1.00 64.38 110 ILE A 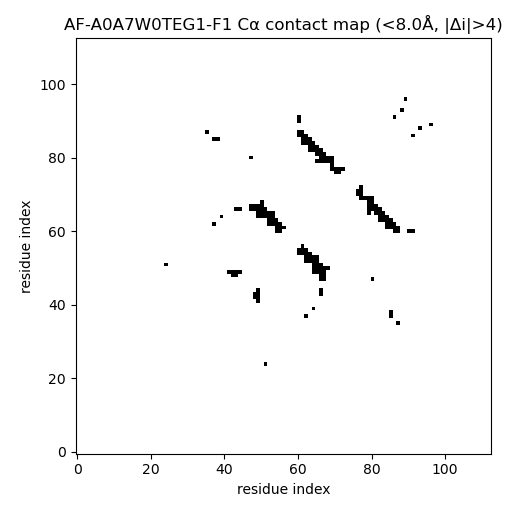N 1
ATOM 800 C CA . ILE A 1 110 ? 38.177 -23.293 -11.132 1.00 64.38 110 ILE A CA 1
ATOM 801 C C . ILE A 1 110 ? 38.409 -24.798 -10.944 1.00 64.38 110 ILE A C 1
ATOM 803 O O . ILE A 1 110 ? 37.678 -25.478 -10.223 1.00 64.38 110 ILE A O 1
ATOM 807 N N . SER A 1 111 ? 39.405 -25.334 -11.649 1.00 54.62 111 SER A N 1
ATOM 808 C CA . SER A 1 111 ? 39.904 -26.692 -11.451 1.00 54.62 111 SER A CA 1
ATOM 809 C C . SER A 1 111 ? 40.797 -26.694 -10.218 1.00 54.62 111 SER A C 1
ATOM 811 O O . SER A 1 111 ? 41.906 -26.165 -10.259 1.00 54.62 111 SER A O 1
ATOM 813 N N . VAL A 1 112 ? 40.333 -27.311 -9.136 1.00 57.06 112 VAL A N 1
ATOM 814 C CA . VAL A 1 112 ? 41.194 -27.637 -7.995 1.00 57.06 112 VAL A CA 1
ATOM 815 C C . VAL A 1 112 ? 42.109 -28.785 -8.430 1.00 57.06 112 VAL A C 1
ATOM 817 O O . VAL A 1 112 ? 41.620 -29.832 -8.854 1.00 57.06 112 VAL A O 1
ATOM 820 N N . ARG A 1 113 ? 43.422 -28.540 -8.412 1.00 53.31 113 ARG A N 1
ATOM 821 C CA . ARG A 1 113 ? 44.469 -29.566 -8.512 1.00 53.31 113 ARG A CA 1
ATOM 822 C C . ARG A 1 113 ? 44.901 -29.988 -7.121 1.00 53.31 113 ARG A C 1
ATOM 824 O O . ARG A 1 113 ? 44.935 -29.096 -6.245 1.00 53.31 113 ARG A O 1
#

Foldseek 3Di:
DDDDDDDPDDDDDDDDPPPPPPQPPPPDDPVPDDPDDDDDPPQADPNFGFRDWDADDDLAGKIKTATHDFDDPDPVGDDGPDMDIDGDPCRPCVPVCPVVVVPPPPPPPPDDD

pLDDT: mean 72.41, std 19.58, range [40.44, 96.25]

Secondary structure (DSSP, 8-state):
-----------------------------GGG--SS------SEETTEEEEEEEEEESSSEEEEEEES----SSTT----SEEEEE--HHHH-HHHHTTTTTTTS--------

Mean predicted aligned error: 16.86 Å

Sequence (113 aa):
MTHPWSIAAVTLAYGLMLVGSVSAGGGGSPAALQSFPLYNAGERVDGLPLAAVLRREDTAHFVSFVYGDCVAGDDAGCAPPAEIQIWPSCRRNLGLYDRVQSVGAPAERISVR

Solvent-accessible surface area (backbone atoms only — not comparable to full-atom values): 8048 Å² total; per-residue (Å²): 135,88,85,89,82,89,79,92,75,82,81,76,86,80,80,81,86,77,80,76,78,83,76,82,75,75,87,69,65,84,85,81,70,70,99,56,94,82,82,78,80,68,66,46,57,96,89,23,45,59,65,47,78,48,78,42,79,75,98,50,61,36,41,34,42,31,25,32,82,61,80,56,89,56,94,86,52,66,74,55,79,38,76,51,75,50,61,51,64,80,73,77,45,51,87,78,52,68,75,63,78,53,82,78,64,78,80,81,77,82,76,85,127